Protein AF-A0A528TEN6-F1 (afdb_monomer_lite)

Sequence (74 aa):
YDENGVDIGYEIHPGEDVFDGATFEMFLDA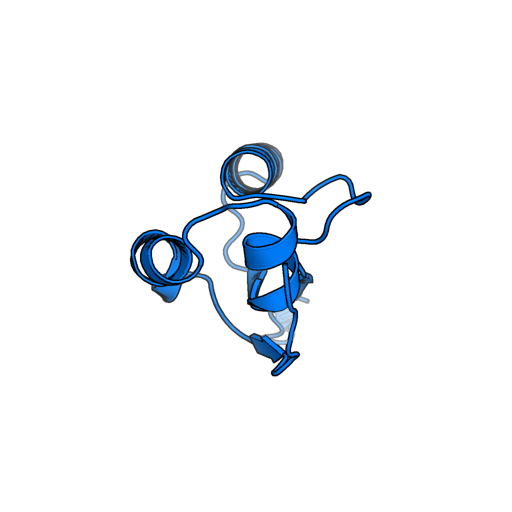VGGHKRCNINYDPSHFLLQQLDYLEFIDIYHERIKAFHVKDAEF

Radius of gyration: 12.38 Å; chains: 1; bounding box: 31×22×35 Å

Secondary structure (DSSP, 8-state):
-GGGT--EEEE--TTSS--SHHHHHHHHHHTTT-TTEEEEE-HHHHHHTT--HHHHHHHHTTTEEEE-------

Structure (mmCIF, N/CA/C/O backbone):
data_AF-A0A528TEN6-F1
#
_entry.id   AF-A0A528TEN6-F1
#
loop_
_atom_site.group_PDB
_a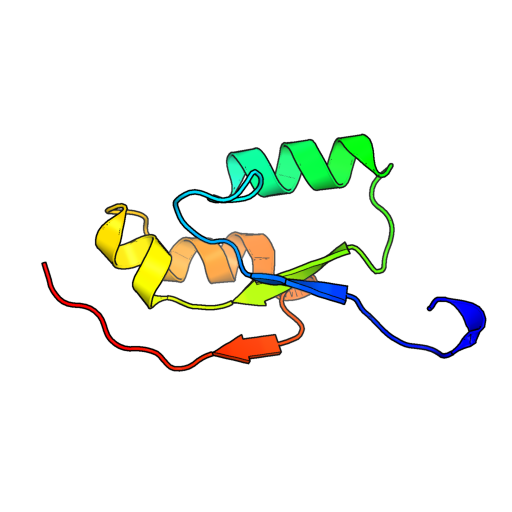tom_site.id
_atom_site.type_symbol
_atom_site.label_atom_id
_atom_site.label_alt_id
_atom_site.label_comp_id
_atom_site.label_asym_id
_atom_site.label_entity_id
_atom_site.label_seq_id
_atom_site.pdbx_PDB_ins_code
_atom_site.Cartn_x
_atom_site.Cartn_y
_atom_site.Cartn_z
_atom_site.occupancy
_atom_site.B_iso_or_equiv
_atom_site.auth_seq_id
_atom_site.auth_comp_id
_atom_site.auth_asym_id
_atom_site.auth_atom_id
_atom_site.pdbx_PDB_model_num
ATOM 1 N N . TYR A 1 1 ? -16.158 6.896 9.485 1.00 87.38 1 TYR A N 1
ATOM 2 C CA . TYR A 1 1 ? -15.989 5.563 8.870 1.00 87.38 1 TYR A CA 1
ATOM 3 C C . TYR A 1 1 ? -16.059 4.426 9.881 1.00 87.38 1 TYR A C 1
ATOM 5 O O . TYR A 1 1 ? -16.724 3.443 9.578 1.00 87.38 1 TYR A O 1
ATOM 13 N N . ASP A 1 2 ? -15.467 4.555 11.080 1.00 89.62 2 ASP A N 1
ATOM 14 C CA . ASP A 1 2 ? -15.393 3.422 12.016 1.00 89.62 2 ASP A CA 1
ATOM 15 C C . ASP A 1 2 ? -16.731 2.839 12.464 1.00 89.62 2 ASP A C 1
ATOM 17 O O . ASP A 1 2 ? -16.936 1.631 12.382 1.00 89.62 2 ASP A O 1
ATOM 21 N N . GLU A 1 3 ? -17.676 3.705 12.803 1.00 95.06 3 GLU A N 1
ATOM 22 C CA . GLU A 1 3 ? -19.033 3.317 13.201 1.00 95.06 3 GLU A CA 1
ATOM 23 C C . GLU A 1 3 ? -19.821 2.612 12.083 1.00 95.06 3 GLU A C 1
ATOM 25 O O . GLU A 1 3 ? -20.788 1.913 12.359 1.00 95.06 3 GLU A O 1
ATOM 30 N N . ASN A 1 4 ? -19.396 2.769 10.824 1.00 95.88 4 ASN A N 1
ATOM 31 C CA . ASN A 1 4 ? -20.077 2.221 9.650 1.00 95.88 4 ASN A CA 1
ATOM 32 C C . ASN A 1 4 ? -19.367 0.993 9.060 1.00 95.88 4 ASN A C 1
ATOM 34 O O . ASN A 1 4 ? -19.762 0.518 8.001 1.00 95.88 4 ASN A O 1
ATOM 38 N N . GLY A 1 5 ? -18.298 0.489 9.688 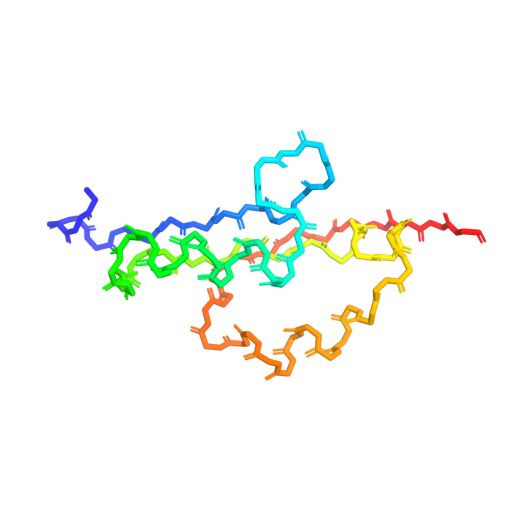1.00 93.81 5 GLY A N 1
ATOM 39 C CA . GLY A 1 5 ? -17.605 -0.698 9.178 1.00 93.81 5 GLY A CA 1
ATOM 40 C C . GLY A 1 5 ? -16.746 -0.468 7.926 1.00 93.81 5 GLY A C 1
ATOM 41 O O . GLY A 1 5 ? -16.235 -1.439 7.387 1.00 93.81 5 GLY A O 1
ATOM 42 N N . VAL A 1 6 ? -16.537 0.776 7.481 1.00 95.69 6 VAL A N 1
ATOM 43 C CA . VAL A 1 6 ? -15.869 1.093 6.201 1.00 95.69 6 VAL A CA 1
ATOM 44 C C . VAL A 1 6 ? -14.364 1.293 6.364 1.00 95.69 6 VAL A C 1
ATOM 46 O O . VAL A 1 6 ? -13.952 2.154 7.139 1.00 95.69 6 VAL A O 1
ATOM 49 N N . ASP A 1 7 ? -13.556 0.559 5.600 1.00 95.81 7 ASP A N 1
ATOM 50 C CA . ASP A 1 7 ? -12.101 0.745 5.515 1.00 95.81 7 ASP A CA 1
ATOM 51 C C . ASP A 1 7 ? -11.703 1.753 4.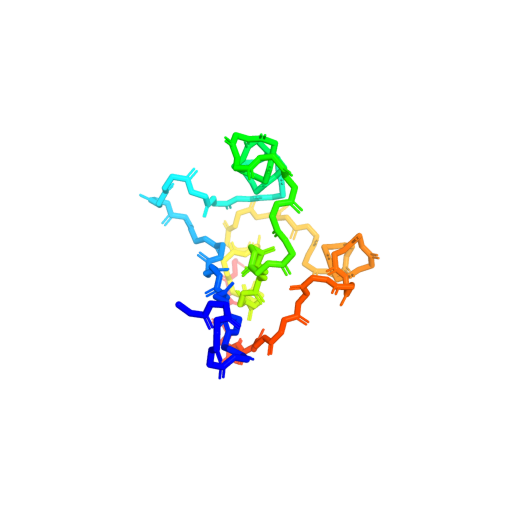434 1.00 95.81 7 ASP A C 1
ATOM 53 O O . ASP A 1 7 ? -12.433 1.955 3.464 1.00 95.81 7 ASP A O 1
ATOM 57 N N . ILE A 1 8 ? -10.537 2.384 4.606 1.00 96.38 8 ILE A N 1
ATOM 58 C CA . ILE A 1 8 ? -9.973 3.325 3.637 1.00 96.38 8 ILE A CA 1
ATOM 59 C C . ILE A 1 8 ? -8.756 2.672 2.985 1.00 96.38 8 ILE A C 1
ATOM 61 O O . ILE A 1 8 ? -7.767 2.394 3.658 1.00 96.38 8 ILE A O 1
ATOM 65 N N . GLY A 1 9 ? -8.855 2.406 1.682 1.00 97.50 9 GLY A N 1
ATOM 66 C CA . GLY A 1 9 ? -7.750 1.914 0.864 1.00 97.50 9 GLY A CA 1
ATOM 67 C C . GLY A 1 9 ? -7.034 3.076 0.190 1.00 97.50 9 GLY A C 1
ATOM 68 O O . GLY A 1 9 ? -7.573 3.650 -0.753 1.00 97.50 9 GLY A O 1
ATOM 69 N N . TYR A 1 10 ? -5.844 3.420 0.669 1.00 98.12 10 TYR A N 1
ATOM 70 C CA . TYR A 1 10 ? -4.979 4.408 0.033 1.00 98.12 10 TYR A CA 1
ATOM 71 C C . TYR A 1 10 ? -4.286 3.760 -1.166 1.00 98.12 10 TYR A C 1
ATOM 73 O O . TYR A 1 10 ? -3.661 2.708 -1.027 1.00 98.12 10 TYR A O 1
ATOM 81 N N . GLU A 1 11 ? -4.441 4.357 -2.346 1.00 98.38 11 GLU A N 1
ATOM 82 C CA . GLU A 1 11 ? -3.721 3.931 -3.545 1.00 98.38 11 GLU A CA 1
ATOM 83 C C . GLU A 1 11 ? -2.300 4.473 -3.461 1.00 98.38 11 GLU A C 1
ATOM 85 O O . GLU A 1 11 ? -2.088 5.682 -3.474 1.00 98.38 11 GLU A O 1
ATOM 90 N N . ILE A 1 12 ? -1.340 3.565 -3.309 1.00 98.19 12 ILE A N 1
ATOM 91 C CA . ILE A 1 12 ? 0.077 3.908 -3.223 1.00 98.19 12 ILE A CA 1
ATOM 92 C C . ILE A 1 12 ? 0.513 4.324 -4.627 1.00 98.19 12 ILE A C 1
ATOM 94 O O . ILE A 1 12 ? 0.509 3.491 -5.537 1.00 98.19 12 ILE A O 1
ATOM 98 N N . HIS A 1 13 ? 0.778 5.617 -4.824 1.00 98.44 13 HIS A N 1
ATOM 99 C CA . HIS A 1 13 ? 0.839 6.210 -6.160 1.00 98.44 13 HIS A CA 1
ATOM 100 C C . HIS A 1 13 ? 1.961 7.260 -6.284 1.00 98.44 13 HIS A C 1
ATOM 102 O O . HIS A 1 13 ? 2.035 8.179 -5.466 1.00 98.44 13 HIS A O 1
ATOM 108 N N . PRO A 1 14 ? 2.809 7.200 -7.332 1.00 96.88 14 PRO A N 1
ATOM 109 C CA . PRO A 1 14 ? 3.814 8.215 -7.622 1.00 96.88 14 PRO A CA 1
ATOM 110 C C . PRO A 1 14 ? 3.221 9.623 -7.679 1.00 96.88 14 PRO A C 1
ATOM 112 O O . PRO A 1 14 ? 2.225 9.851 -8.363 1.00 96.88 14 PRO A O 1
ATOM 115 N N . GLY A 1 15 ? 3.867 10.578 -7.015 1.00 95.81 15 GLY A N 1
ATOM 116 C CA . GLY A 1 15 ? 3.437 11.980 -7.003 1.00 95.81 15 GLY A CA 1
ATOM 117 C C . GLY A 1 15 ? 2.450 12.346 -5.892 1.00 95.81 15 GLY A C 1
ATOM 118 O O . GLY A 1 15 ? 2.219 13.536 -5.694 1.00 95.81 15 GLY A O 1
ATOM 119 N N . GLU A 1 16 ? 1.933 11.367 -5.148 1.00 97.69 16 GLU A N 1
ATOM 120 C CA . GLU A 1 16 ? 1.181 11.585 -3.906 1.00 97.69 16 GLU A CA 1
ATOM 121 C C . GLU A 1 16 ? 2.119 11.583 -2.688 1.00 97.69 16 GLU A C 1
ATOM 123 O O . GLU A 1 16 ? 3.293 11.247 -2.811 1.00 97.69 16 GLU A O 1
ATOM 128 N N . ASP A 1 17 ? 1.615 11.920 -1.496 1.00 97.38 17 ASP A N 1
ATOM 129 C CA . ASP A 1 17 ? 2.399 11.841 -0.247 1.00 97.38 17 ASP A CA 1
ATOM 130 C C . ASP A 1 17 ? 2.742 10.389 0.150 1.00 97.38 17 ASP A C 1
ATOM 132 O O . ASP A 1 17 ? 3.724 10.144 0.853 1.00 97.38 17 ASP A O 1
ATOM 136 N N . VAL A 1 18 ? 1.929 9.424 -0.298 1.00 98.06 18 VAL A N 1
ATOM 137 C CA . VAL A 1 18 ? 2.091 7.988 -0.041 1.00 98.06 18 VAL A CA 1
ATOM 138 C C . VAL A 1 18 ? 2.287 7.267 -1.374 1.00 98.06 18 VAL A C 1
ATOM 140 O O . VAL A 1 18 ? 1.328 6.995 -2.095 1.00 98.06 18 VAL A O 1
ATOM 143 N N . PHE A 1 19 ? 3.540 6.972 -1.711 1.00 98.12 19 PHE A N 1
ATOM 144 C CA . PHE A 1 19 ? 3.944 6.553 -3.057 1.00 98.12 19 PHE A CA 1
ATOM 145 C C . PHE A 1 19 ? 4.798 5.280 -3.106 1.00 98.12 19 PHE A C 1
ATOM 147 O O . PHE A 1 19 ? 5.145 4.822 -4.189 1.00 98.12 19 PHE A O 1
ATOM 154 N N . ASP A 1 20 ? 5.156 4.706 -1.961 1.00 98.12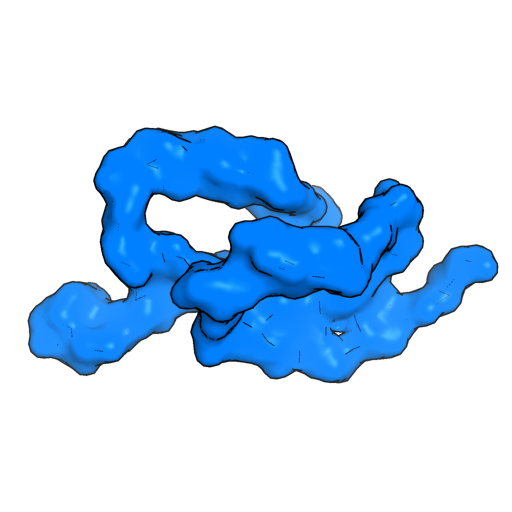 20 ASP A N 1
ATOM 155 C CA . ASP A 1 20 ? 5.847 3.421 -1.838 1.00 98.12 20 ASP A CA 1
ATOM 156 C C . ASP A 1 20 ? 5.575 2.785 -0.457 1.00 98.12 20 ASP A C 1
ATOM 158 O O . ASP A 1 20 ? 4.791 3.301 0.344 1.00 98.12 20 ASP A O 1
ATOM 162 N N . GLY A 1 21 ? 6.216 1.648 -0.164 1.00 97.81 21 GLY A N 1
ATOM 163 C CA . GLY A 1 21 ? 6.086 0.990 1.141 1.00 97.81 21 GLY A CA 1
ATOM 164 C C . GLY A 1 21 ? 6.610 1.843 2.298 1.00 97.81 21 GLY A C 1
ATOM 165 O O . GLY A 1 21 ? 5.967 1.927 3.338 1.00 97.81 21 GLY A O 1
ATOM 166 N N . ALA A 1 22 ? 7.731 2.545 2.117 1.00 98.25 22 ALA A N 1
ATOM 167 C CA . ALA A 1 22 ? 8.336 3.347 3.180 1.00 98.25 22 ALA A CA 1
ATOM 168 C C . ALA A 1 22 ? 7.439 4.523 3.595 1.00 98.25 22 ALA A C 1
ATOM 170 O O . ALA A 1 22 ? 7.220 4.763 4.782 1.00 98.25 22 ALA A O 1
ATOM 171 N N . THR A 1 23 ? 6.878 5.233 2.621 1.00 98.62 23 THR A N 1
ATOM 172 C CA . THR A 1 23 ? 5.924 6.319 2.863 1.00 98.62 23 THR A CA 1
ATOM 173 C C . THR A 1 23 ? 4.598 5.816 3.420 1.00 98.62 23 THR A C 1
ATOM 175 O O . THR A 1 23 ? 4.002 6.497 4.257 1.00 98.62 23 THR A O 1
ATOM 178 N N . PHE A 1 24 ? 4.163 4.607 3.050 1.00 98.62 24 PHE A N 1
ATOM 179 C CA . PHE A 1 24 ? 3.019 3.965 3.693 1.00 98.62 24 PHE A CA 1
ATOM 180 C C . PHE A 1 24 ? 3.269 3.683 5.179 1.00 98.62 24 PHE A C 1
ATOM 182 O O . PHE A 1 24 ? 2.418 4.033 5.995 1.00 98.62 24 PHE A O 1
ATOM 189 N N . GLU A 1 25 ? 4.426 3.129 5.554 1.00 98.62 25 GLU A N 1
ATOM 190 C CA . GLU A 1 25 ? 4.776 2.906 6.968 1.00 98.62 25 GLU A CA 1
ATOM 191 C C . GLU A 1 25 ? 4.837 4.224 7.747 1.00 98.62 25 GLU A C 1
ATOM 193 O O . GLU A 1 25 ? 4.254 4.340 8.823 1.00 98.62 25 GLU A O 1
ATOM 198 N N . MET A 1 26 ? 5.461 5.261 7.174 1.00 98.62 26 MET A N 1
ATOM 199 C CA . MET A 1 26 ? 5.496 6.595 7.784 1.00 98.62 26 MET A CA 1
ATOM 200 C C . MET A 1 26 ? 4.089 7.148 8.030 1.00 98.62 26 MET A C 1
ATOM 202 O O . MET A 1 26 ? 3.816 7.722 9.087 1.00 98.62 26 MET A O 1
ATOM 206 N N . PHE A 1 27 ? 3.187 6.984 7.061 1.00 98.56 27 PHE A N 1
ATOM 207 C CA . PHE A 1 27 ? 1.807 7.426 7.196 1.00 98.56 27 PHE A CA 1
ATOM 208 C C . PHE A 1 27 ? 1.039 6.593 8.227 1.00 98.56 27 PHE A C 1
ATOM 210 O O . PHE A 1 27 ? 0.319 7.154 9.056 1.00 98.56 27 PHE A O 1
ATOM 217 N N . LEU A 1 28 ? 1.220 5.271 8.218 1.00 98.50 28 LEU A N 1
ATOM 218 C CA . LEU A 1 28 ? 0.616 4.355 9.176 1.00 98.50 28 LEU A CA 1
ATOM 219 C C . LEU A 1 28 ? 1.027 4.702 10.613 1.00 98.50 28 LEU A C 1
ATOM 221 O O . LEU A 1 28 ? 0.162 4.779 11.490 1.00 98.50 28 LEU A O 1
ATOM 225 N N . ASP A 1 29 ? 2.308 4.982 10.839 1.00 98.62 29 ASP A N 1
ATOM 226 C CA . ASP A 1 29 ? 2.838 5.441 12.123 1.00 98.62 29 ASP A CA 1
ATOM 227 C C . ASP A 1 29 ? 2.256 6.801 12.524 1.00 98.62 29 ASP A C 1
ATOM 229 O O . ASP A 1 29 ? 1.816 6.978 13.665 1.00 98.62 29 ASP A O 1
ATOM 233 N N . ALA A 1 30 ? 2.171 7.752 11.587 1.00 98.44 30 ALA A N 1
ATOM 234 C CA . ALA A 1 30 ? 1.607 9.080 11.837 1.00 98.44 30 ALA A CA 1
ATOM 235 C C . ALA A 1 30 ? 0.132 9.034 12.273 1.00 98.44 30 ALA A C 1
ATOM 237 O O . ALA A 1 30 ? -0.312 9.887 13.046 1.00 98.44 30 ALA A O 1
ATOM 238 N N . VAL A 1 31 ? -0.625 8.025 11.825 1.00 97.44 31 VAL A N 1
ATOM 239 C CA . VAL A 1 31 ? -2.014 7.784 12.255 1.00 97.44 31 VAL A CA 1
ATOM 240 C C . VAL A 1 31 ? -2.134 6.762 13.393 1.00 97.44 31 VAL A C 1
ATOM 242 O O . VAL A 1 31 ? -3.237 6.308 13.702 1.00 97.44 31 VAL A O 1
ATOM 245 N N . GLY A 1 32 ? -1.022 6.388 14.034 1.00 98.12 32 GLY A N 1
ATOM 246 C CA . GLY A 1 32 ? -1.001 5.496 15.195 1.00 98.12 32 GLY A CA 1
ATOM 247 C C . GLY A 1 32 ? -1.438 4.065 14.883 1.00 98.12 32 GLY A C 1
ATOM 248 O O . GLY A 1 32 ? -2.127 3.438 15.688 1.00 98.12 32 GLY A O 1
ATOM 249 N N . GLY A 1 33 ? -1.109 3.559 13.694 1.00 97.62 33 GLY A N 1
ATOM 250 C CA . GLY A 1 33 ? -1.441 2.196 13.284 1.00 97.62 33 GLY A CA 1
ATOM 251 C C . GLY A 1 33 ? -2.937 1.961 13.063 1.00 97.62 33 GLY A C 1
ATOM 252 O O . GLY A 1 33 ? -3.394 0.819 13.156 1.00 97.62 33 GLY A O 1
ATOM 253 N N . HIS A 1 34 ? -3.721 3.019 12.813 1.00 96.88 34 HIS A N 1
ATOM 254 C CA . HIS A 1 34 ? -5.181 2.946 12.762 1.00 96.88 34 HIS A CA 1
ATOM 255 C C . HIS A 1 34 ? -5.670 1.807 11.850 1.00 96.88 34 HIS A C 1
ATOM 257 O O . HIS A 1 34 ? -5.343 1.755 10.666 1.00 96.88 34 HIS A O 1
ATOM 263 N N . LYS A 1 35 ? -6.524 0.920 12.380 1.00 95.88 35 LYS A N 1
ATOM 264 C CA . LYS A 1 35 ? -6.979 -0.327 11.718 1.00 95.88 35 LYS A CA 1
ATOM 265 C C . LYS A 1 35 ? -7.611 -0.147 10.327 1.00 95.88 35 LYS A C 1
ATOM 267 O O . LYS A 1 35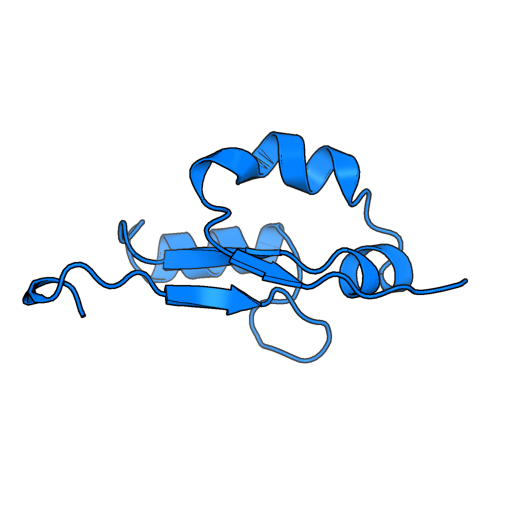 ? -7.729 -1.102 9.573 1.00 95.88 35 LYS A O 1
ATOM 272 N N . ARG A 1 36 ? -8.063 1.071 10.016 1.00 96.31 36 ARG A N 1
ATOM 273 C CA . ARG A 1 36 ? -8.714 1.421 8.740 1.00 96.31 36 ARG A CA 1
ATOM 274 C C . ARG A 1 36 ? -7.786 2.055 7.717 1.00 96.31 36 ARG A C 1
ATOM 276 O O . ARG A 1 36 ? -8.246 2.314 6.613 1.00 96.31 36 ARG A O 1
ATOM 283 N N . CYS A 1 37 ? -6.540 2.332 8.096 1.00 97.56 37 CYS A N 1
ATOM 284 C CA . CYS A 1 37 ? -5.487 2.719 7.171 1.00 97.56 37 CYS A CA 1
ATOM 285 C C . CYS A 1 37 ? -5.009 1.451 6.456 1.00 97.56 37 CYS A C 1
ATOM 287 O O . CYS A 1 37 ? -4.260 0.643 7.014 1.00 97.56 37 CYS A O 1
ATOM 289 N N . ASN A 1 38 ? -5.554 1.243 5.263 1.00 98.38 38 ASN A N 1
ATOM 290 C CA . ASN A 1 38 ? -5.348 0.068 4.432 1.00 98.38 38 ASN A CA 1
ATOM 291 C C . ASN A 1 38 ? -4.900 0.496 3.030 1.00 98.38 38 ASN A C 1
ATOM 293 O O . ASN A 1 38 ? -4.885 1.680 2.701 1.00 98.38 38 ASN A O 1
ATOM 297 N N . ILE A 1 39 ? -4.541 -0.474 2.198 1.00 98.75 39 ILE A N 1
ATOM 298 C CA . ILE A 1 39 ? -3.972 -0.257 0.868 1.00 98.75 39 ILE A CA 1
ATOM 299 C C . ILE A 1 39 ? -4.997 -0.620 -0.209 1.00 98.75 39 ILE A C 1
ATOM 301 O O . ILE A 1 39 ? -5.653 -1.668 -0.141 1.00 98.75 39 ILE A O 1
ATOM 305 N N . ASN A 1 40 ? -5.106 0.251 -1.213 1.00 98.56 40 ASN A N 1
ATOM 306 C CA . ASN A 1 40 ? -5.615 -0.094 -2.533 1.00 98.56 40 ASN A CA 1
ATOM 307 C C . ASN A 1 40 ? -4.412 -0.412 -3.431 1.00 98.56 40 ASN A C 1
ATOM 309 O O . ASN A 1 40 ? -3.630 0.476 -3.762 1.00 98.56 40 ASN A O 1
ATOM 313 N N . TYR A 1 41 ? -4.218 -1.686 -3.752 1.00 98.50 41 TYR A N 1
ATOM 314 C CA . TYR A 1 41 ? -3.032 -2.140 -4.472 1.00 98.50 41 TYR A CA 1
ATOM 315 C C . TYR A 1 41 ? -3.189 -1.890 -5.979 1.00 98.50 41 TYR A C 1
ATOM 317 O O . TYR A 1 41 ? -4.204 -2.262 -6.560 1.00 98.50 41 TYR A O 1
ATOM 325 N N . ASP A 1 42 ? -2.189 -1.282 -6.613 1.00 98.38 42 ASP A N 1
ATOM 326 C CA . ASP A 1 42 ? -2.106 -1.115 -8.066 1.00 98.38 42 ASP A CA 1
ATOM 327 C C . ASP A 1 42 ? -0.655 -1.385 -8.518 1.00 98.38 42 ASP A C 1
ATOM 329 O O . ASP A 1 42 ? 0.224 -0.567 -8.245 1.00 98.38 42 ASP A O 1
ATOM 333 N N . PRO A 1 43 ? -0.369 -2.524 -9.177 1.00 97.31 43 PRO A N 1
ATOM 334 C CA . PRO A 1 43 ? 0.984 -2.962 -9.513 1.00 97.31 43 PRO A CA 1
ATOM 335 C C . PRO A 1 43 ? 1.667 -2.052 -10.538 1.00 97.31 43 PRO A C 1
ATOM 337 O O . PRO A 1 43 ? 2.898 -2.014 -10.590 1.00 97.31 43 PRO A O 1
ATOM 340 N N . SER A 1 44 ? 0.892 -1.307 -11.336 1.00 97.62 44 SER A N 1
ATOM 341 C CA . SER A 1 44 ? 1.431 -0.464 -12.407 1.00 97.62 44 SER A CA 1
ATOM 342 C C . SER A 1 44 ? 2.367 0.621 -11.868 1.00 97.62 44 SER A C 1
ATOM 344 O O . SER A 1 44 ? 3.420 0.887 -12.446 1.00 97.62 44 SER A O 1
ATOM 346 N N . HIS A 1 45 ? 2.036 1.185 -10.708 1.00 97.50 45 HIS A N 1
ATOM 347 C CA . HIS A 1 45 ? 2.828 2.211 -10.035 1.00 97.50 45 HIS A CA 1
ATOM 348 C C . HIS A 1 45 ? 4.204 1.700 -9.603 1.00 97.50 45 HIS A C 1
ATOM 350 O O . HIS A 1 45 ? 5.223 2.337 -9.872 1.00 97.50 45 HIS A O 1
ATOM 356 N N . PHE A 1 46 ? 4.233 0.513 -8.996 1.00 96.88 46 PHE A N 1
ATOM 357 C CA . PHE A 1 46 ? 5.457 -0.116 -8.511 1.00 96.88 46 PHE A CA 1
ATOM 358 C C . PHE A 1 46 ? 6.388 -0.484 -9.663 1.00 96.88 46 PHE A C 1
ATOM 360 O O . PHE A 1 46 ? 7.587 -0.216 -9.585 1.00 96.88 46 PHE A O 1
ATOM 367 N N . LEU A 1 47 ? 5.841 -1.029 -10.756 1.00 95.81 47 LEU A N 1
ATOM 368 C CA . LEU A 1 47 ? 6.632 -1.371 -11.934 1.00 95.81 47 LEU A CA 1
ATOM 369 C C . LEU A 1 47 ? 7.320 -0.131 -12.527 1.00 95.81 47 LEU A C 1
ATOM 371 O O . LEU A 1 47 ? 8.521 -0.165 -12.792 1.00 95.81 47 LEU A O 1
ATOM 375 N N . LEU A 1 48 ? 6.593 0.985 -12.660 1.00 95.12 48 LEU A N 1
ATOM 376 C CA . LEU A 1 48 ? 7.150 2.253 -13.152 1.00 95.12 48 LEU A CA 1
ATOM 377 C C . LEU A 1 48 ? 8.213 2.851 -12.212 1.00 95.12 48 LEU A C 1
ATOM 379 O O . LEU A 1 48 ? 9.100 3.571 -12.669 1.00 95.12 48 LEU A O 1
ATOM 383 N N . GLN A 1 49 ? 8.155 2.539 -10.915 1.00 96.00 49 GLN A N 1
ATOM 384 C CA . GLN A 1 49 ? 9.161 2.918 -9.915 1.00 96.00 49 GLN A CA 1
ATOM 385 C C . GLN A 1 49 ? 10.308 1.901 -9.773 1.00 96.00 49 GLN A C 1
ATOM 387 O O . GLN A 1 49 ? 11.199 2.120 -8.954 1.00 96.00 49 GLN A O 1
ATOM 392 N N . GLN A 1 50 ? 10.314 0.815 -10.559 1.00 96.31 50 GLN A N 1
ATOM 393 C CA . GLN A 1 50 ? 11.268 -0.301 -10.449 1.00 96.31 50 GLN A CA 1
ATOM 394 C C . GLN A 1 50 ? 11.265 -0.983 -9.069 1.00 96.31 50 GLN A C 1
ATOM 396 O O . GLN A 1 50 ? 12.295 -1.457 -8.591 1.00 96.31 50 GLN A O 1
ATOM 401 N N . LEU A 1 51 ? 10.099 -1.031 -8.426 1.00 96.81 51 LEU A N 1
ATOM 402 C CA . LEU A 1 51 ? 9.882 -1.735 -7.168 1.00 96.81 51 LEU A CA 1
ATOM 403 C C . LEU A 1 51 ? 9.380 -3.157 -7.437 1.00 96.81 51 LEU A C 1
ATOM 405 O O . LEU A 1 51 ? 8.633 -3.398 -8.390 1.00 96.81 51 LEU A O 1
ATOM 409 N N . ASP A 1 52 ? 9.761 -4.097 -6.572 1.00 97.38 52 ASP A N 1
ATOM 410 C CA . ASP A 1 52 ? 9.222 -5.454 -6.616 1.00 97.38 52 ASP A CA 1
ATOM 411 C C . ASP A 1 52 ? 7.767 -5.447 -6.126 1.00 97.38 52 ASP A C 1
ATOM 413 O O . ASP A 1 52 ? 7.461 -5.377 -4.933 1.00 97.38 52 ASP A O 1
ATOM 417 N N . TYR A 1 53 ? 6.847 -5.487 -7.085 1.00 96.56 53 TYR A N 1
ATOM 418 C CA . TYR A 1 53 ? 5.417 -5.447 -6.819 1.00 96.56 53 TYR A CA 1
ATOM 419 C C . TYR A 1 53 ? 4.880 -6.759 -6.229 1.00 96.56 53 TYR A C 1
ATOM 421 O O . TYR A 1 53 ? 3.780 -6.740 -5.675 1.00 96.56 53 TYR A O 1
ATOM 429 N N . LEU A 1 54 ? 5.615 -7.875 -6.328 1.00 97.75 54 LEU A N 1
ATOM 430 C CA . LEU A 1 54 ? 5.248 -9.150 -5.705 1.00 97.75 54 LEU A CA 1
ATOM 431 C C . LEU A 1 54 ? 5.672 -9.167 -4.238 1.00 97.75 54 LEU A C 1
ATOM 433 O O . LEU A 1 54 ? 4.851 -9.480 -3.378 1.00 97.75 54 LEU A O 1
ATOM 437 N N . GLU A 1 55 ? 6.903 -8.742 -3.941 1.00 98.38 55 GLU A N 1
ATOM 438 C CA . GLU A 1 55 ? 7.376 -8.605 -2.558 1.00 98.38 55 GLU A CA 1
ATOM 439 C C . GLU A 1 55 ? 6.492 -7.628 -1.766 1.00 98.38 55 GLU A C 1
ATOM 441 O O . GLU A 1 55 ? 6.179 -7.864 -0.599 1.00 98.38 55 GLU A O 1
ATOM 446 N N . PHE A 1 56 ? 5.986 -6.572 -2.415 1.00 98.19 56 PHE A N 1
ATOM 447 C CA . PHE A 1 56 ? 5.019 -5.663 -1.797 1.00 98.19 56 PHE A CA 1
ATOM 448 C C . PHE A 1 56 ? 3.756 -6.391 -1.302 1.00 98.19 56 PHE A C 1
ATOM 450 O O . PHE A 1 56 ? 3.250 -6.089 -0.220 1.00 98.19 56 PHE A O 1
ATOM 457 N N . ILE A 1 57 ? 3.245 -7.370 -2.059 1.00 98.38 57 ILE A N 1
ATOM 458 C CA . ILE A 1 57 ? 2.107 -8.189 -1.617 1.00 98.38 57 ILE A CA 1
ATOM 459 C C . ILE A 1 57 ? 2.511 -9.017 -0.398 1.00 98.38 57 ILE A C 1
ATOM 461 O O . ILE A 1 57 ? 1.774 -9.033 0.587 1.00 98.38 57 ILE A O 1
ATOM 465 N N . ASP A 1 58 ? 3.675 -9.665 -0.433 1.00 98.56 58 ASP A N 1
ATOM 466 C CA . ASP A 1 58 ? 4.142 -10.502 0.675 1.00 98.56 58 ASP A CA 1
ATOM 467 C C . ASP A 1 58 ? 4.251 -9.702 1.981 1.00 98.56 58 ASP A C 1
ATOM 469 O O . ASP A 1 58 ? 3.776 -10.159 3.025 1.00 98.56 58 ASP A O 1
ATOM 473 N N . ILE A 1 59 ? 4.774 -8.474 1.913 1.00 98.31 59 ILE A N 1
ATOM 474 C CA . ILE A 1 59 ? 4.900 -7.574 3.065 1.00 98.31 59 ILE A CA 1
ATOM 475 C C . ILE A 1 59 ? 3.524 -7.089 3.554 1.00 98.31 59 ILE A C 1
ATOM 477 O O . ILE A 1 59 ? 3.269 -7.070 4.759 1.00 98.31 59 ILE A O 1
ATOM 481 N N . TYR A 1 60 ? 2.622 -6.707 2.643 1.00 98.25 60 TYR A N 1
ATOM 482 C CA . TYR A 1 60 ? 1.436 -5.908 2.982 1.00 98.25 60 TYR A CA 1
ATOM 483 C C . TYR A 1 60 ? 0.082 -6.613 2.846 1.00 98.25 60 TYR A C 1
ATOM 485 O O . TYR A 1 60 ? -0.952 -5.972 3.061 1.00 98.25 60 TYR A O 1
ATOM 493 N N . HIS A 1 61 ? 0.035 -7.910 2.529 1.00 98.06 61 HIS A N 1
ATOM 494 C CA . HIS A 1 61 ? -1.214 -8.639 2.259 1.00 98.06 61 HIS A CA 1
ATOM 495 C C . HIS A 1 61 ? -2.293 -8.478 3.347 1.00 98.06 61 HIS A C 1
ATOM 497 O O . HIS A 1 61 ? -3.482 -8.436 3.028 1.00 98.06 61 HIS A O 1
ATOM 503 N N . GLU A 1 62 ? -1.925 -8.314 4.622 1.00 97.88 62 GLU A N 1
ATOM 504 C CA . GLU A 1 62 ? -2.895 -8.087 5.704 1.00 97.88 62 GLU A CA 1
ATOM 505 C C . GLU A 1 62 ? -3.640 -6.744 5.597 1.00 97.88 62 GLU A C 1
ATOM 507 O O . GLU A 1 62 ? -4.778 -6.622 6.068 1.00 97.88 62 GLU A O 1
ATOM 512 N N . ARG A 1 63 ? -3.029 -5.741 4.956 1.00 98.31 63 ARG A N 1
ATOM 513 C CA . ARG A 1 63 ? -3.557 -4.377 4.800 1.00 98.31 63 ARG A CA 1
ATOM 514 C C . ARG A 1 63 ? -4.105 -4.085 3.409 1.00 98.31 63 ARG A C 1
ATOM 516 O O . ARG A 1 63 ? -4.779 -3.073 3.247 1.00 98.31 63 ARG A O 1
ATOM 523 N N . ILE A 1 64 ? -3.896 -4.947 2.418 1.00 98.38 64 ILE A N 1
ATOM 524 C CA . ILE A 1 64 ? -4.521 -4.794 1.096 1.00 98.38 64 ILE A CA 1
ATOM 525 C C . ILE A 1 64 ? -6.016 -5.138 1.210 1.00 98.38 64 ILE A C 1
ATOM 527 O O . ILE A 1 64 ? -6.383 -6.246 1.606 1.00 98.38 64 ILE A O 1
ATOM 531 N N . LYS A 1 65 ? -6.897 -4.173 0.905 1.00 97.88 65 LYS A N 1
ATOM 532 C CA . LYS A 1 65 ? -8.372 -4.333 0.986 1.00 97.88 65 LYS A CA 1
ATOM 533 C C . LYS A 1 65 ? -9.096 -4.068 -0.330 1.00 97.88 65 LYS A C 1
ATOM 535 O O . LYS A 1 65 ? -10.269 -4.411 -0.458 1.00 97.88 65 LYS A O 1
ATOM 540 N N . ALA A 1 66 ? -8.401 -3.482 -1.295 1.00 97.81 66 ALA A N 1
ATOM 541 C CA . ALA A 1 66 ? -8.873 -3.263 -2.651 1.00 97.81 66 ALA A CA 1
ATOM 542 C C . ALA A 1 66 ? -7.701 -3.415 -3.625 1.00 97.81 66 ALA A C 1
ATOM 544 O O . ALA A 1 66 ? -6.537 -3.398 -3.216 1.00 97.81 66 ALA A O 1
ATOM 545 N N . PHE A 1 67 ? -8.025 -3.606 -4.899 1.00 97.44 67 PHE A N 1
ATOM 546 C CA . PHE A 1 67 ? -7.039 -3.777 -5.952 1.00 97.44 67 PHE A CA 1
ATOM 547 C C . PHE A 1 67 ? -7.543 -3.187 -7.268 1.00 97.44 67 PHE A C 1
ATOM 549 O O . PHE A 1 67 ? -8.689 -3.420 -7.666 1.00 97.44 67 PHE A O 1
ATOM 556 N N . HIS A 1 68 ? -6.662 -2.469 -7.953 1.00 98.44 68 HIS A N 1
ATOM 557 C CA . HIS A 1 68 ? -6.823 -2.028 -9.327 1.00 98.44 68 HIS A CA 1
ATOM 558 C C . HIS A 1 68 ? -5.946 -2.882 -10.245 1.00 98.44 68 HIS A C 1
ATOM 560 O O . HIS A 1 68 ? -4.728 -2.932 -10.098 1.00 98.44 68 HIS A O 1
ATOM 566 N N . VAL A 1 69 ? -6.568 -3.530 -11.235 1.00 95.44 69 VAL A N 1
ATOM 567 C CA . VAL A 1 69 ? -5.829 -4.154 -12.338 1.00 95.44 69 VAL A CA 1
ATOM 568 C C . VAL A 1 69 ? -5.469 -3.056 -13.328 1.00 95.44 69 VAL A C 1
ATOM 570 O O . VAL A 1 69 ? -6.335 -2.599 -14.079 1.00 95.44 69 VAL A O 1
ATOM 573 N N . LYS A 1 70 ? -4.203 -2.652 -13.349 1.00 96.06 70 LYS A N 1
ATOM 574 C CA . LYS A 1 70 ? -3.645 -1.806 -14.403 1.00 96.06 70 LYS A CA 1
ATOM 575 C C . LYS A 1 70 ? -2.316 -2.374 -14.861 1.00 96.06 70 LYS A C 1
ATOM 577 O O . LYS A 1 70 ? -1.557 -2.920 -14.064 1.00 96.06 70 LYS A O 1
ATOM 582 N N . ASP A 1 71 ? -2.086 -2.261 -16.159 1.00 94.44 71 ASP A N 1
ATOM 583 C CA . ASP A 1 71 ? -0.852 -2.697 -16.794 1.00 94.44 71 ASP A CA 1
ATOM 584 C C . ASP A 1 71 ? 0.135 -1.528 -16.897 1.00 94.44 71 ASP A C 1
ATOM 586 O O . ASP A 1 71 ? -0.273 -0.361 -16.913 1.00 94.44 71 ASP A O 1
ATOM 590 N N . ALA A 1 72 ? 1.422 -1.844 -16.968 1.00 94.62 72 ALA A N 1
ATOM 591 C CA . ALA A 1 72 ? 2.496 -0.890 -17.211 1.00 94.62 72 ALA A CA 1
ATOM 592 C C . ALA A 1 72 ? 3.662 -1.585 -17.923 1.00 94.62 72 ALA A C 1
ATOM 594 O O . ALA A 1 72 ? 3.875 -2.785 -17.779 1.00 94.62 72 ALA A O 1
ATOM 595 N N . GLU A 1 73 ? 4.443 -0.812 -18.672 1.00 89.75 73 GLU A N 1
ATOM 596 C CA . GLU A 1 73 ? 5.596 -1.299 -19.431 1.00 89.75 73 GLU A CA 1
ATOM 597 C C . GLU A 1 73 ? 6.795 -0.359 -19.207 1.00 89.75 73 GLU A C 1
ATOM 599 O O . GLU A 1 73 ? 6.602 0.844 -18.995 1.00 89.75 73 GLU A O 1
ATOM 604 N N . PHE A 1 74 ? 8.017 -0.909 -19.233 1.00 74.19 74 PHE A N 1
ATOM 605 C CA . PHE A 1 74 ? 9.288 -0.198 -19.021 1.00 74.19 74 PHE A CA 1
ATOM 606 C C . PHE A 1 74 ? 10.271 -0.439 -20.172 1.00 74.19 74 PHE A C 1
ATOM 608 O O . PHE A 1 74 ? 10.420 -1.615 -20.582 1.00 74.19 74 PHE A O 1
#

Foldseek 3Di:
DVVVPAADADEQAPPDCRNDPVSLVVVCVVVVVPPRSAHAQEQQSCVVVVHDSVVVCVVHVVRHDHYDDDDHDD

pLDDT: mean 96.75, std 3.34, range [74.19, 98.75]